Protein AF-A0A1X7TEC6-F1 (afdb_monomer_lite)

Secondary structure (DSSP, 8-state):
-EEE--TT--BSEEEEEEEE--EE----B-SS-TTS--BSEEEEEETTTTEEEEEEEE-S-TT--STTS-TTSTT------TTTTT-EEEE-S-SSPPPTT-B-TTS-BTSS----GGGGGGG--TTTT-EEEE-TT--B-PPEEEEEE-SS-TTTEE--EEEEEEEE-

Radius of gyration: 15.33 Å; chains: 1; bounding box: 39×27×44 Å

Foldseek 3Di:
DDWAALVPQWFQKKKKFWKWWKAAFFQWAADDDPPALRAQFKFKWWAVVTAGQAEEHAARALADQEQRGYCQFANHPHDHDPSHPVRYAYAYLHHDGGDLGDISPVRIGLQLDDRDHRRVRRSPDPPTSMGMDGNDPDGDRIIMDMDRGGPDDSSHIHIGIPDMDMDGD

Organism: Amphimedon queenslandica (NCBI:txid400682)

Structure (mmCIF, N/CA/C/O backbone):
data_AF-A0A1X7TEC6-F1
#
_entry.id   AF-A0A1X7TEC6-F1
#
loop_
_atom_site.group_PDB
_atom_site.id
_atom_site.type_symbol
_atom_site.label_atom_id
_atom_site.label_alt_id
_atom_site.label_comp_id
_atom_site.label_asym_id
_atom_site.label_entity_id
_atom_site.label_seq_id
_atom_site.pdbx_PDB_ins_code
_atom_site.Cartn_x
_atom_site.Cartn_y
_atom_site.Cartn_z
_atom_site.occupancy
_atom_site.B_iso_or_equiv
_atom_site.auth_seq_id
_atom_site.auth_comp_id
_atom_site.auth_asym_id
_atom_site.auth_atom_id
_atom_site.pdbx_PDB_model_num
ATOM 1 N N . SER A 1 1 ? -14.063 -3.367 -4.398 1.00 81.25 1 SER A N 1
ATOM 2 C CA . SER A 1 1 ? -13.492 -3.190 -3.053 1.00 81.25 1 SER A CA 1
ATOM 3 C C . SER A 1 1 ? -13.968 -4.321 -2.166 1.00 81.25 1 SER A C 1
ATOM 5 O O . SER A 1 1 ? -14.997 -4.909 -2.479 1.00 81.25 1 SER A O 1
ATOM 7 N N . ASN A 1 2 ? -13.235 -4.629 -1.099 1.00 90.81 2 ASN A N 1
ATOM 8 C CA . ASN A 1 2 ? -13.649 -5.584 -0.074 1.00 90.81 2 ASN A CA 1
ATOM 9 C C . ASN A 1 2 ? -13.867 -4.837 1.239 1.00 90.81 2 ASN A C 1
ATOM 11 O O . ASN A 1 2 ? -13.016 -4.048 1.640 1.00 90.81 2 ASN A O 1
ATOM 15 N N . VAL A 1 3 ? -15.001 -5.087 1.892 1.00 95.31 3 VAL A N 1
ATOM 16 C CA . VAL A 1 3 ? -15.374 -4.462 3.165 1.00 95.31 3 VAL A CA 1
ATOM 17 C C . VAL A 1 3 ? -15.406 -5.523 4.260 1.00 95.31 3 VAL A C 1
ATOM 19 O O . VAL A 1 3 ? -16.063 -6.552 4.116 1.00 95.31 3 VAL A O 1
ATOM 22 N N . PHE A 1 4 ? -14.736 -5.239 5.370 1.00 94.50 4 PHE A N 1
ATOM 23 C CA . PHE A 1 4 ? -14.636 -6.081 6.552 1.00 94.50 4 PHE A CA 1
ATOM 24 C C . PHE A 1 4 ? -15.422 -5.426 7.685 1.00 94.50 4 PHE A C 1
ATOM 26 O O . PHE A 1 4 ? -15.017 -4.404 8.244 1.00 94.50 4 PHE A O 1
ATOM 33 N N . GLN A 1 5 ? -16.586 -5.995 7.989 1.00 93.38 5 GLN A N 1
ATOM 34 C CA . GLN A 1 5 ? -17.419 -5.526 9.090 1.00 93.38 5 GLN A CA 1
ATOM 35 C C . GLN A 1 5 ? -16.782 -5.911 10.424 1.00 93.38 5 GLN A C 1
ATOM 37 O O . GLN A 1 5 ? -16.336 -7.040 10.611 1.00 93.38 5 GLN A O 1
ATOM 42 N N . THR A 1 6 ? -16.794 -4.979 11.369 1.00 88.06 6 THR A N 1
ATOM 43 C CA . THR A 1 6 ? -16.335 -5.203 12.748 1.00 88.06 6 THR A CA 1
ATOM 44 C C . THR A 1 6 ? -17.338 -5.993 13.584 1.00 88.06 6 THR A C 1
ATOM 46 O O . THR A 1 6 ? -16.991 -6.512 14.640 1.00 88.06 6 THR A O 1
ATOM 49 N N . ASN A 1 7 ? -18.597 -6.070 13.134 1.00 87.94 7 ASN A N 1
ATOM 50 C CA . ASN A 1 7 ? -19.703 -6.730 13.831 1.00 87.94 7 ASN A CA 1
ATOM 51 C C . ASN A 1 7 ? -19.852 -6.279 15.297 1.00 87.94 7 ASN A C 1
ATOM 53 O O . ASN A 1 7 ? -20.135 -7.083 16.182 1.00 87.94 7 ASN A O 1
ATOM 57 N N . GLY A 1 8 ? -19.652 -4.981 15.549 1.00 83.56 8 GLY A N 1
ATOM 58 C CA . GLY A 1 8 ? -19.782 -4.381 16.879 1.00 83.56 8 GLY A CA 1
ATOM 59 C C . GLY A 1 8 ? -18.542 -4.513 17.766 1.00 83.56 8 GLY A C 1
ATOM 60 O O . GLY A 1 8 ? -18.550 -3.993 18.879 1.00 83.56 8 GLY A O 1
ATOM 61 N N . ILE A 1 9 ? -17.471 -5.153 17.287 1.00 88.88 9 ILE A N 1
ATOM 62 C CA . ILE A 1 9 ? -16.174 -5.151 17.967 1.00 88.88 9 ILE A CA 1
ATOM 63 C C . ILE A 1 9 ? -15.529 -3.785 17.746 1.00 88.88 9 ILE A C 1
ATOM 65 O O . ILE A 1 9 ? -15.261 -3.383 16.615 1.00 88.88 9 ILE A O 1
ATOM 69 N N . SER A 1 10 ? -15.293 -3.057 18.831 1.00 94.88 10 SER A N 1
ATOM 70 C CA . SER A 1 10 ? -14.532 -1.818 18.759 1.00 94.88 10 SER A CA 1
ATOM 71 C C . SER A 1 10 ? -13.037 -2.091 18.693 1.00 94.88 10 SER A C 1
ATOM 73 O O . SER A 1 10 ? -12.567 -3.017 19.348 1.00 94.88 10 SER A O 1
ATOM 75 N N . TYR A 1 11 ? -12.302 -1.229 18.006 1.00 95.56 11 TYR A N 1
ATOM 76 C CA . TYR A 1 11 ? -10.846 -1.224 17.999 1.00 95.56 11 TYR A CA 1
ATOM 77 C C . TYR A 1 11 ? -10.299 0.187 18.204 1.00 95.56 11 TYR A C 1
ATOM 79 O O . TYR A 1 11 ? -10.973 1.187 17.935 1.00 95.56 11 TYR A O 1
ATOM 87 N N . SER A 1 12 ? -9.055 0.258 18.654 1.00 96.81 12 SER A N 1
ATOM 88 C CA . SER A 1 12 ? -8.258 1.477 18.698 1.00 96.81 12 SER A CA 1
ATOM 89 C C . SER A 1 12 ? -6.953 1.354 17.918 1.00 96.81 12 SER A C 1
ATOM 91 O O . SER A 1 12 ? -6.342 2.373 17.607 1.00 96.81 12 SER A O 1
ATOM 93 N N . GLN A 1 13 ? -6.551 0.139 17.538 1.00 96.75 13 GLN A N 1
ATOM 94 C CA . GLN A 1 13 ? -5.351 -0.098 16.739 1.00 96.75 13 GLN A CA 1
ATOM 95 C C . GLN A 1 13 ? -5.673 -0.959 15.514 1.00 96.75 13 GLN A C 1
ATOM 97 O O . GLN A 1 13 ? -6.506 -1.863 15.581 1.00 96.75 13 GLN A O 1
ATOM 102 N N . ILE A 1 14 ? -5.000 -0.684 14.395 1.00 96.38 14 ILE A N 1
ATOM 103 C CA . ILE A 1 14 ? -5.037 -1.510 13.181 1.00 96.38 14 ILE A CA 1
ATOM 104 C C . ILE A 1 14 ? -3.602 -1.761 12.730 1.00 96.38 14 ILE A C 1
ATOM 106 O O . ILE A 1 14 ? -2.803 -0.830 12.657 1.00 96.38 14 ILE A O 1
ATOM 110 N N . CYS A 1 15 ? -3.277 -2.999 12.383 1.00 97.38 15 CYS A N 1
ATOM 111 C CA . CYS A 1 15 ? -2.024 -3.325 11.718 1.00 97.38 15 CYS A CA 1
ATOM 112 C C . CYS A 1 15 ? -2.221 -4.402 10.666 1.00 97.38 15 CYS A C 1
ATOM 114 O O . CYS A 1 15 ? -3.269 -5.048 10.600 1.00 97.38 15 CYS A O 1
ATOM 116 N N . GLY A 1 16 ? -1.210 -4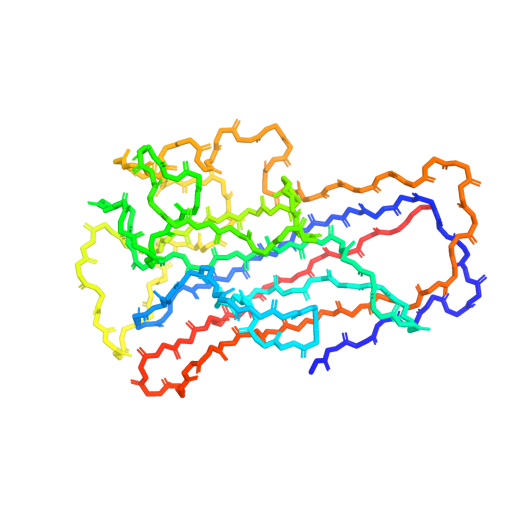.608 9.841 1.00 97.12 16 GLY A N 1
ATOM 117 C CA . GLY A 1 16 ? -1.298 -5.608 8.797 1.00 97.12 16 GLY A CA 1
ATOM 118 C C . GLY A 1 16 ? -0.203 -5.467 7.770 1.00 97.12 16 GLY A C 1
ATOM 119 O O . GLY A 1 16 ? 0.686 -4.634 7.916 1.00 97.12 16 GLY A O 1
ATOM 120 N N . LYS A 1 17 ? -0.295 -6.264 6.715 1.00 97.06 17 LYS A N 1
ATOM 121 C CA . LYS A 1 17 ? 0.580 -6.158 5.550 1.00 97.06 17 LYS A CA 1
ATOM 122 C C . LYS A 1 17 ? -0.158 -6.550 4.281 1.00 97.06 17 LYS A C 1
ATOM 124 O O . LYS A 1 17 ? -1.154 -7.271 4.329 1.00 97.06 17 LYS A O 1
ATOM 129 N N . VAL A 1 18 ? 0.354 -6.095 3.149 1.00 98.12 18 VAL A N 1
ATOM 130 C CA . VAL A 1 18 ? -0.110 -6.468 1.813 1.00 98.12 18 VAL A CA 1
ATOM 131 C C . VAL A 1 18 ? 1.117 -6.862 1.008 1.00 98.12 18 VAL A C 1
ATOM 133 O O . VAL A 1 18 ? 2.130 -6.186 1.102 1.00 98.12 18 VAL A O 1
ATOM 136 N N . VAL A 1 19 ? 1.020 -7.938 0.228 1.00 97.94 19 VAL A N 1
ATOM 137 C CA . VAL A 1 19 ? 2.029 -8.281 -0.783 1.00 97.94 19 VAL A CA 1
ATOM 138 C C . VAL A 1 19 ? 1.332 -8.369 -2.128 1.00 97.94 19 VAL A C 1
ATOM 140 O O . VAL A 1 19 ? 0.262 -8.980 -2.258 1.00 97.94 19 VAL A O 1
ATOM 143 N N . GLY A 1 20 ? 1.934 -7.743 -3.128 1.00 97.88 20 GLY A N 1
ATOM 144 C CA . GLY A 1 20 ? 1.433 -7.737 -4.492 1.00 97.88 20 GLY A CA 1
ATOM 145 C C . GLY A 1 20 ? 2.561 -7.799 -5.504 1.00 97.88 20 GLY A C 1
ATOM 146 O O . GLY A 1 20 ? 3.703 -8.094 -5.173 1.00 97.88 20 GLY A O 1
ATOM 147 N N . TYR A 1 21 ? 2.226 -7.523 -6.755 1.00 98.25 21 TYR A N 1
ATOM 148 C CA . TYR A 1 21 ? 3.186 -7.463 -7.846 1.00 98.25 21 TYR A CA 1
ATOM 149 C C . TYR A 1 21 ? 2.890 -6.263 -8.727 1.00 98.25 21 TYR A C 1
ATOM 151 O O . TYR A 1 21 ? 1.732 -5.889 -8.906 1.00 98.25 21 TYR A O 1
ATOM 159 N N . GLN A 1 22 ? 3.931 -5.703 -9.332 1.00 98.00 22 GLN A N 1
ATOM 160 C CA . GLN A 1 22 ? 3.767 -4.750 -10.418 1.00 98.00 22 GLN A CA 1
ATOM 161 C C . GLN A 1 22 ? 3.442 -5.515 -11.701 1.00 98.00 22 GLN A C 1
ATOM 163 O O . GLN A 1 22 ? 4.123 -6.485 -12.057 1.00 98.00 22 GLN A O 1
ATOM 168 N N . LYS A 1 23 ? 2.435 -5.055 -12.441 1.00 97.31 23 LYS A N 1
ATOM 169 C CA . LYS A 1 23 ? 2.230 -5.440 -13.834 1.00 97.31 23 LYS A CA 1
ATOM 170 C C . LYS A 1 23 ? 2.190 -4.192 -14.695 1.00 97.31 23 LYS A C 1
ATOM 172 O O . LYS A 1 23 ? 1.414 -3.283 -14.436 1.00 97.31 23 LYS A O 1
ATOM 177 N N . GLY A 1 24 ? 2.980 -4.165 -15.761 1.00 96.44 24 GLY A N 1
ATOM 178 C CA . GLY A 1 24 ? 2.993 -3.017 -16.657 1.00 96.44 24 GLY A CA 1
ATOM 179 C C . GLY A 1 24 ? 3.537 -1.740 -16.017 1.00 96.44 24 GLY A C 1
ATOM 180 O O . GLY A 1 24 ? 4.454 -1.786 -15.196 1.00 96.44 24 GLY A O 1
ATOM 181 N N . ARG A 1 25 ? 3.012 -0.600 -16.470 1.00 96.25 25 ARG A N 1
ATOM 182 C CA . ARG A 1 25 ? 3.570 0.735 -16.219 1.00 96.25 25 ARG A CA 1
ATOM 183 C C . ARG A 1 25 ? 2.771 1.498 -15.171 1.00 96.25 25 ARG A C 1
ATOM 185 O O . ARG A 1 25 ? 2.086 2.443 -15.527 1.00 96.25 25 ARG A O 1
ATOM 192 N N . THR A 1 26 ? 2.852 1.061 -13.922 1.00 97.06 26 THR A N 1
ATOM 193 C CA . THR A 1 26 ? 2.175 1.722 -12.805 1.00 97.06 26 THR A CA 1
ATOM 194 C C . THR A 1 26 ? 2.640 3.171 -12.644 1.00 97.06 26 THR A C 1
ATOM 196 O O . THR A 1 26 ? 3.820 3.487 -12.807 1.00 97.06 26 THR A O 1
ATOM 199 N N . ASP A 1 27 ? 1.701 4.049 -12.315 1.00 95.44 27 ASP A N 1
ATOM 200 C CA . ASP A 1 27 ? 1.869 5.496 -12.219 1.00 95.44 27 ASP A CA 1
ATOM 201 C C . ASP A 1 27 ? 2.113 5.981 -10.774 1.00 95.44 27 ASP A C 1
ATOM 203 O O . ASP A 1 27 ? 2.177 7.183 -10.517 1.00 95.44 27 ASP A O 1
ATOM 207 N N . GLY A 1 28 ? 2.275 5.072 -9.807 1.00 96.12 28 GLY A N 1
ATOM 208 C CA . GLY A 1 28 ? 2.558 5.435 -8.422 1.00 96.12 28 GLY A CA 1
ATOM 209 C C . GLY A 1 28 ? 1.403 6.185 -7.754 1.00 96.12 28 GLY A C 1
ATOM 210 O O . GLY A 1 28 ? 0.266 5.704 -7.696 1.00 96.12 28 GLY A O 1
ATOM 211 N N . ALA A 1 29 ? 1.707 7.346 -7.170 1.00 96.31 29 ALA A N 1
ATOM 212 C CA . ALA A 1 29 ? 0.719 8.202 -6.522 1.00 96.31 29 ALA A CA 1
ATOM 213 C C . ALA A 1 29 ? 0.064 9.160 -7.526 1.00 96.31 29 ALA A C 1
ATOM 215 O O . ALA A 1 29 ? 0.733 9.823 -8.310 1.00 96.31 29 ALA A O 1
ATOM 216 N N . ASN A 1 30 ? -1.258 9.285 -7.443 1.00 93.19 30 ASN A N 1
ATOM 217 C CA . ASN A 1 30 ? -2.074 10.087 -8.343 1.00 93.19 30 ASN A CA 1
ATOM 218 C C . ASN A 1 30 ? -2.781 11.234 -7.609 1.00 93.19 30 ASN A C 1
ATOM 220 O O . ASN A 1 30 ? -3.025 11.205 -6.399 1.00 93.19 30 ASN A O 1
ATOM 224 N N . THR A 1 31 ? -3.173 12.260 -8.366 1.00 90.06 31 THR A N 1
ATOM 225 C CA . THR A 1 31 ? -4.020 13.333 -7.827 1.00 90.06 31 THR A CA 1
ATOM 226 C C . THR A 1 31 ? -5.447 12.836 -7.602 1.00 90.06 31 THR A C 1
ATOM 228 O O . THR A 1 31 ? -5.959 11.990 -8.335 1.00 90.06 31 THR A O 1
ATOM 231 N N . GLY A 1 32 ? -6.119 13.366 -6.583 1.00 92.19 32 GLY A N 1
ATOM 232 C CA . GLY A 1 32 ? -7.506 13.015 -6.314 1.00 92.19 32 GLY A CA 1
ATOM 233 C C . GLY A 1 32 ? -7.886 13.169 -4.853 1.00 92.19 32 GLY A C 1
ATOM 234 O O . GLY A 1 32 ? -7.226 13.857 -4.076 1.00 92.19 32 GLY A O 1
ATOM 235 N N . ASN A 1 33 ? -8.986 12.523 -4.486 1.00 95.88 33 ASN A N 1
ATOM 236 C CA . ASN A 1 33 ? -9.485 12.492 -3.119 1.00 95.88 33 ASN A CA 1
ATOM 237 C C . ASN A 1 33 ? -9.615 11.046 -2.636 1.00 95.88 33 ASN A C 1
ATOM 239 O O . ASN A 1 33 ? -9.473 10.099 -3.405 1.00 95.88 33 ASN A O 1
ATOM 243 N N . ILE A 1 34 ? -9.941 10.867 -1.359 1.00 97.44 34 ILE A N 1
ATOM 244 C CA . ILE A 1 34 ? -10.033 9.540 -0.747 1.00 97.44 34 ILE A CA 1
ATOM 245 C C . ILE A 1 34 ? -11.033 8.599 -1.442 1.00 97.44 34 ILE A C 1
ATOM 247 O O . ILE A 1 34 ? -10.939 7.388 -1.288 1.00 97.44 34 ILE A O 1
ATOM 251 N N . ASN A 1 35 ? -11.983 9.106 -2.229 1.00 96.69 35 ASN A N 1
ATOM 252 C CA . ASN A 1 35 ? -12.947 8.280 -2.952 1.00 96.69 35 ASN A CA 1
ATOM 253 C C . ASN A 1 35 ? -12.511 7.915 -4.383 1.00 96.69 35 ASN A C 1
ATOM 255 O O . ASN A 1 35 ? -13.132 7.028 -4.963 1.00 96.69 35 ASN A O 1
ATOM 259 N N . SER A 1 36 ? -11.462 8.529 -4.942 1.00 95.75 36 SER A N 1
ATOM 260 C CA . SER A 1 36 ? -10.941 8.211 -6.283 1.00 95.75 36 SER A CA 1
ATOM 261 C C . SER A 1 36 ? -9.840 7.140 -6.255 1.00 95.75 36 SER A C 1
ATOM 263 O O . SER A 1 36 ? -9.366 6.754 -5.187 1.00 95.75 36 SER A O 1
ATOM 265 N N . ALA A 1 37 ? -9.409 6.672 -7.431 1.00 95.19 37 ALA A N 1
ATOM 266 C CA . ALA A 1 37 ? -8.187 5.881 -7.593 1.00 95.19 37 ALA A CA 1
ATOM 267 C C . ALA A 1 37 ? -6.961 6.807 -7.507 1.00 95.19 37 ALA A C 1
ATOM 269 O O . ALA A 1 37 ? -6.405 7.235 -8.510 1.00 95.19 37 ALA A O 1
ATOM 270 N N . TYR A 1 38 ? -6.611 7.208 -6.285 1.00 96.75 38 TYR A N 1
ATOM 271 C CA . TYR A 1 38 ? -5.544 8.178 -6.019 1.00 96.75 38 TYR A CA 1
ATOM 272 C C . TYR A 1 38 ? -4.137 7.545 -5.957 1.00 96.75 38 TYR A C 1
ATOM 274 O O . TYR A 1 38 ? -3.168 8.240 -5.676 1.00 96.75 38 TYR A O 1
ATOM 282 N N . ILE A 1 39 ? -4.024 6.238 -6.197 1.00 97.69 39 ILE A N 1
ATOM 283 C CA . ILE A 1 39 ? -2.782 5.456 -6.278 1.00 97.69 39 ILE A CA 1
ATOM 284 C C . ILE A 1 39 ? -3.010 4.285 -7.232 1.00 97.69 39 ILE A C 1
ATOM 286 O O . ILE A 1 39 ? -4.146 3.809 -7.340 1.00 97.69 39 ILE A O 1
ATOM 290 N N . ASP A 1 40 ? -1.929 3.776 -7.805 1.00 97.56 40 ASP A N 1
ATOM 291 C CA . ASP A 1 40 ? -1.872 2.411 -8.316 1.00 97.56 40 ASP A CA 1
ATOM 292 C C . ASP A 1 40 ? -1.404 1.493 -7.190 1.00 97.56 40 ASP A C 1
ATOM 294 O O . ASP A 1 40 ? -0.324 1.681 -6.633 1.00 97.56 40 ASP A O 1
ATOM 298 N N . GLY A 1 41 ? -2.228 0.522 -6.799 1.00 97.69 41 GLY A N 1
ATOM 299 C CA . GLY A 1 41 ? -1.942 -0.354 -5.663 1.00 97.69 41 GLY A CA 1
ATOM 300 C C . GLY A 1 41 ? -3.127 -0.531 -4.728 1.00 97.69 41 GLY A C 1
ATOM 301 O O . GLY A 1 41 ? -4.251 -0.728 -5.184 1.00 97.69 41 GLY A O 1
ATOM 302 N N . VAL A 1 42 ? -2.892 -0.522 -3.415 1.00 98.44 42 VAL A N 1
ATOM 303 C CA . VAL A 1 42 ? -3.911 -0.860 -2.413 1.00 98.44 42 VAL A CA 1
ATOM 304 C C . VAL A 1 42 ? -4.181 0.292 -1.448 1.00 98.44 42 VAL A C 1
ATOM 306 O O . VAL A 1 42 ? -3.301 0.766 -0.740 1.00 98.44 42 VAL A O 1
ATOM 309 N N . SER A 1 43 ? -5.440 0.721 -1.380 1.00 98.31 43 SER A N 1
ATOM 310 C CA . SER A 1 43 ? -5.951 1.708 -0.426 1.00 98.31 43 SER A CA 1
ATOM 311 C C . SER A 1 43 ? -6.689 0.994 0.704 1.00 98.31 43 SER A C 1
ATOM 313 O O . SER A 1 43 ? -7.673 0.292 0.450 1.00 98.31 43 SER A O 1
ATOM 315 N N . ILE A 1 44 ? -6.240 1.197 1.944 1.00 98.50 44 ILE A N 1
ATOM 316 C CA . ILE A 1 44 ? -6.939 0.758 3.153 1.00 98.50 44 ILE A CA 1
ATOM 317 C C . ILE A 1 44 ? -7.604 1.982 3.785 1.00 98.50 44 ILE A C 1
ATOM 319 O O . ILE A 1 44 ? -6.960 2.996 4.069 1.00 98.50 44 ILE A O 1
ATOM 323 N N . THR A 1 45 ? -8.913 1.897 3.996 1.00 98.44 45 THR A N 1
ATOM 324 C CA . THR A 1 45 ? -9.718 2.963 4.607 1.00 98.44 45 THR A CA 1
ATOM 325 C C . THR A 1 45 ? -10.658 2.393 5.660 1.00 98.44 45 THR A C 1
ATOM 327 O O . THR A 1 45 ? -10.823 1.178 5.753 1.00 98.44 45 THR A O 1
ATOM 330 N N . ARG A 1 46 ? -11.282 3.259 6.460 1.00 97.19 46 ARG A N 1
ATOM 331 C CA . ARG A 1 46 ? -12.346 2.868 7.387 1.00 97.19 46 ARG A CA 1
ATOM 332 C C . ARG A 1 46 ? -13.542 3.808 7.340 1.00 97.19 46 ARG A C 1
ATOM 334 O O . ARG A 1 46 ? -13.385 4.998 7.070 1.00 97.19 46 ARG A O 1
ATOM 341 N N . GLY A 1 47 ? -14.710 3.265 7.659 1.00 95.56 47 GLY A N 1
ATOM 342 C CA . GLY A 1 47 ? -15.913 4.034 7.965 1.00 95.56 47 GLY A CA 1
ATOM 343 C C . GLY A 1 47 ? -16.548 4.742 6.770 1.00 95.56 47 GLY A C 1
ATOM 344 O O . GLY A 1 47 ? -16.105 4.648 5.626 1.00 95.56 47 GLY A O 1
ATOM 345 N N . SER A 1 48 ? -17.639 5.455 7.048 1.00 94.56 48 SER A N 1
ATOM 346 C CA . SER A 1 48 ? -18.369 6.263 6.070 1.00 94.56 48 SER A CA 1
ATOM 347 C C . SER A 1 48 ? -18.819 7.572 6.733 1.00 94.56 48 SER A C 1
ATOM 349 O O . SER A 1 48 ? -19.707 7.521 7.584 1.00 94.56 48 SER A O 1
ATOM 351 N N . PRO A 1 49 ? -18.252 8.739 6.367 1.00 96.06 49 PRO A N 1
ATOM 352 C CA . PRO A 1 49 ? -17.326 8.962 5.252 1.00 96.06 49 PRO A CA 1
ATOM 353 C C . PRO A 1 49 ? -15.960 8.295 5.459 1.00 96.06 49 PRO A C 1
ATOM 355 O O . PRO A 1 49 ? -15.493 8.183 6.592 1.00 96.06 49 PRO A O 1
ATOM 358 N N . ARG A 1 50 ? -15.322 7.880 4.352 1.00 97.38 50 ARG A N 1
ATOM 359 C CA . ARG A 1 50 ? -14.013 7.211 4.382 1.00 97.38 50 ARG A CA 1
ATOM 360 C C . ARG A 1 50 ? -12.993 8.033 5.160 1.00 97.38 50 ARG A C 1
ATOM 362 O O . ARG A 1 50 ? -12.844 9.230 4.921 1.00 97.38 50 ARG A O 1
ATOM 369 N N . GLN A 1 51 ? -12.260 7.347 6.022 1.00 97.50 51 GLN A N 1
ATOM 370 C CA . GLN A 1 51 ? -11.061 7.818 6.700 1.00 97.50 51 GLN A CA 1
ATOM 371 C C . GLN A 1 51 ? -9.872 6.991 6.219 1.00 97.50 51 GLN A C 1
ATOM 373 O O . GLN A 1 51 ? -9.991 5.779 6.027 1.00 97.50 51 GLN A O 1
ATOM 378 N N . HIS A 1 52 ?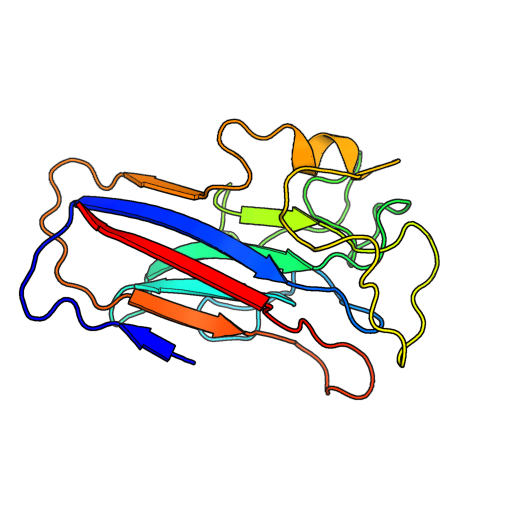 -8.731 7.636 6.003 1.00 98.19 52 HIS A N 1
ATOM 379 C CA . HIS A 1 52 ? -7.532 6.958 5.520 1.00 98.19 52 HIS A CA 1
ATOM 380 C C . HIS A 1 52 ? -6.873 6.137 6.640 1.00 98.19 52 HIS A C 1
ATOM 382 O O . HIS A 1 52 ? -6.813 6.570 7.796 1.00 98.19 52 HIS A O 1
ATOM 388 N N . VAL A 1 53 ? -6.437 4.920 6.301 1.00 98.12 53 VAL A N 1
ATOM 389 C CA . VAL A 1 53 ? -5.696 4.028 7.205 1.00 98.12 53 VAL A CA 1
ATOM 390 C C . VAL A 1 53 ? -4.272 3.858 6.694 1.00 98.12 53 VAL A C 1
ATOM 392 O O . VAL A 1 53 ? -3.343 4.160 7.434 1.00 98.12 53 VAL A O 1
ATOM 395 N N . TRP A 1 54 ? -4.110 3.375 5.459 1.00 98.25 54 TRP A N 1
ATOM 396 C CA . TRP A 1 54 ? -2.803 3.152 4.841 1.00 98.25 54 TRP A CA 1
ATOM 397 C C . TRP A 1 54 ? -2.904 3.101 3.313 1.00 98.25 54 TRP A C 1
ATOM 399 O O . TRP A 1 54 ? -3.951 2.738 2.765 1.00 98.25 54 TRP A O 1
ATOM 409 N N . SER A 1 55 ? -1.817 3.434 2.620 1.00 98.06 55 SER A N 1
ATOM 410 C CA . SER A 1 55 ? -1.691 3.302 1.164 1.00 98.06 55 SER A CA 1
ATOM 411 C C . SER A 1 55 ? -0.473 2.462 0.782 1.00 98.06 55 SER A C 1
ATOM 413 O O . SER A 1 55 ? 0.647 2.785 1.149 1.00 98.06 55 SER A O 1
ATOM 415 N N . TYR A 1 56 ? -0.682 1.422 -0.011 1.00 98.12 56 TYR A N 1
ATOM 416 C CA . TYR A 1 56 ? 0.368 0.638 -0.655 1.00 98.12 56 TYR A CA 1
ATOM 417 C C . TYR A 1 56 ? 0.456 1.050 -2.122 1.00 98.12 56 TYR A C 1
ATOM 419 O O . TYR A 1 56 ? -0.522 0.907 -2.854 1.00 98.12 56 TYR A O 1
ATOM 427 N N . ILE A 1 57 ? 1.586 1.613 -2.535 1.00 98.12 57 ILE A N 1
ATOM 428 C CA . ILE A 1 57 ? 1.749 2.314 -3.813 1.00 98.12 57 ILE A CA 1
ATOM 429 C C . ILE A 1 57 ? 2.730 1.540 -4.697 1.00 98.12 57 ILE A C 1
ATOM 431 O O . ILE A 1 57 ? 3.833 1.229 -4.260 1.00 98.12 57 ILE A O 1
ATOM 435 N N . ALA A 1 58 ? 2.335 1.220 -5.924 1.00 98.00 58 ALA A N 1
ATOM 436 C CA . ALA A 1 58 ? 3.195 0.595 -6.921 1.00 98.00 58 ALA A CA 1
ATOM 437 C C . ALA A 1 58 ? 3.862 1.685 -7.771 1.00 98.00 58 ALA A C 1
ATOM 439 O O . ALA A 1 58 ? 3.207 2.312 -8.603 1.00 98.00 58 ALA A O 1
ATOM 440 N N . GLY A 1 59 ? 5.149 1.944 -7.545 1.00 97.19 59 GLY A N 1
ATOM 441 C CA . GLY A 1 59 ? 5.928 2.891 -8.340 1.00 97.19 59 GLY A CA 1
ATOM 442 C C . GLY A 1 59 ? 6.212 2.371 -9.750 1.00 97.19 59 GLY A C 1
ATOM 443 O O . GLY A 1 59 ? 6.087 1.181 -10.031 1.00 97.19 59 GLY A O 1
ATOM 444 N N . HIS A 1 60 ? 6.577 3.272 -10.661 1.00 96.94 60 HIS A N 1
ATOM 445 C CA . HIS A 1 60 ? 6.887 2.913 -12.047 1.00 96.94 60 HIS A CA 1
ATOM 446 C C . HIS A 1 60 ? 8.148 2.042 -12.170 1.00 96.94 60 HIS A C 1
ATOM 448 O O . HIS A 1 60 ? 8.134 1.004 -12.830 1.00 96.94 60 HIS A O 1
ATOM 454 N N . GLN A 1 61 ? 9.253 2.483 -11.566 1.00 96.25 61 GLN A N 1
ATOM 455 C CA . GLN A 1 61 ? 10.530 1.768 -11.513 1.00 96.25 61 GLN A CA 1
ATOM 456 C C . GLN A 1 61 ? 11.422 2.371 -10.416 1.00 96.25 61 GLN A C 1
ATOM 458 O O . GLN A 1 61 ? 11.388 3.576 -10.164 1.00 96.25 61 GLN A O 1
ATOM 463 N N . SER A 1 62 ? 12.292 1.561 -9.823 1.00 96.56 62 SER A N 1
ATOM 464 C CA . SER A 1 62 ? 13.118 1.934 -8.665 1.00 96.56 62 SER A CA 1
ATOM 465 C C . SER A 1 62 ? 14.327 2.821 -8.998 1.00 96.56 62 SER A C 1
ATOM 467 O O . SER A 1 62 ? 14.918 3.468 -8.128 1.00 96.56 62 SER A O 1
ATOM 469 N N . ASN A 1 63 ? 14.707 2.908 -10.277 1.00 95.19 63 ASN A N 1
ATOM 470 C CA . ASN A 1 63 ? 15.836 3.714 -10.749 1.00 95.19 63 ASN A CA 1
ATOM 471 C C . ASN A 1 63 ? 15.430 5.065 -11.379 1.00 95.19 63 ASN A C 1
ATOM 473 O O . ASN A 1 63 ? 16.184 5.606 -12.189 1.00 95.19 63 ASN A O 1
ATOM 477 N N . ASN A 1 64 ? 14.277 5.631 -11.006 1.00 93.44 64 ASN A N 1
ATOM 478 C CA . ASN A 1 64 ? 13.900 7.002 -11.362 1.00 93.44 64 ASN A CA 1
ATOM 479 C C . ASN A 1 64 ? 13.303 7.777 -10.164 1.00 93.44 64 ASN A C 1
ATOM 481 O O . ASN A 1 64 ? 13.048 7.218 -9.101 1.00 93.44 64 ASN A O 1
ATOM 485 N N . ASN A 1 65 ? 13.094 9.083 -10.334 1.00 95.19 65 ASN A N 1
ATOM 486 C CA . ASN A 1 65 ? 12.511 9.991 -9.330 1.00 95.19 65 ASN A CA 1
ATOM 487 C C . ASN A 1 65 ? 11.419 10.913 -9.926 1.00 95.19 65 ASN A C 1
ATOM 489 O O . ASN A 1 65 ? 11.091 11.976 -9.390 1.00 95.19 65 ASN A O 1
ATOM 493 N N . SER A 1 66 ? 10.874 10.504 -11.077 1.00 94.31 66 SER A N 1
ATOM 494 C CA . SER A 1 66 ? 9.832 11.223 -11.822 1.00 94.31 66 SER A CA 1
ATOM 495 C C . SER A 1 66 ? 8.472 11.214 -11.107 1.00 94.31 66 SER A C 1
ATOM 497 O O . SER A 1 66 ? 8.316 10.584 -10.064 1.00 94.31 66 SER A O 1
ATOM 499 N N . SER A 1 67 ? 7.462 11.870 -11.684 1.00 94.25 67 SER A N 1
ATOM 500 C CA . SER A 1 67 ? 6.110 11.962 -11.108 1.00 94.25 67 SER A CA 1
ATOM 501 C C . SER A 1 67 ? 5.434 10.614 -10.845 1.00 94.25 67 SER A C 1
ATOM 503 O O . SER A 1 67 ? 4.553 10.552 -9.996 1.00 94.25 67 SER A O 1
ATOM 505 N N . ASN A 1 68 ? 5.856 9.558 -11.545 1.00 95.50 68 ASN A N 1
ATOM 506 C CA . ASN A 1 68 ? 5.273 8.216 -11.451 1.00 95.50 68 ASN A CA 1
ATOM 507 C C . ASN A 1 68 ? 6.123 7.285 -10.561 1.00 95.50 68 ASN A C 1
ATOM 509 O O . ASN A 1 68 ? 5.806 6.114 -10.360 1.00 95.50 68 ASN A O 1
ATOM 513 N N . ALA A 1 69 ? 7.250 7.797 -10.058 1.00 96.00 69 ALA A N 1
ATOM 514 C CA . ALA A 1 69 ? 8.122 7.098 -9.131 1.00 96.00 69 ALA A CA 1
ATOM 515 C C . ALA A 1 69 ? 7.515 7.066 -7.728 1.00 96.00 69 ALA A C 1
ATOM 517 O O . ALA A 1 69 ? 6.613 7.844 -7.393 1.00 96.00 69 ALA A O 1
ATOM 518 N N . CYS A 1 70 ? 8.085 6.230 -6.868 1.00 97.25 70 CYS A N 1
ATOM 519 C CA . CYS A 1 70 ? 7.703 6.223 -5.471 1.00 97.25 70 CYS A CA 1
ATOM 520 C C . CYS A 1 70 ? 7.974 7.575 -4.782 1.00 97.25 70 CYS A C 1
ATOM 522 O O . CYS A 1 70 ? 9.072 8.114 -4.925 1.00 97.25 70 CYS A O 1
ATOM 524 N N . PRO A 1 71 ? 7.017 8.127 -4.004 1.00 96.50 71 PRO A N 1
ATOM 525 C CA . PRO A 1 71 ? 7.186 9.420 -3.320 1.00 96.50 71 PRO A CA 1
ATOM 526 C C . PRO A 1 71 ? 8.321 9.458 -2.289 1.00 96.50 71 PRO A C 1
ATOM 528 O O . PRO A 1 71 ? 8.803 10.527 -1.932 1.00 96.50 71 PRO A O 1
ATOM 531 N N . CYS A 1 72 ? 8.754 8.291 -1.813 1.00 96.00 72 CYS A N 1
ATOM 532 C CA . CYS A 1 72 ? 9.892 8.124 -0.913 1.00 96.00 72 CYS A CA 1
ATOM 533 C C . CYS A 1 72 ? 11.232 7.971 -1.650 1.00 96.00 72 CYS A C 1
ATOM 535 O O . CYS A 1 72 ? 12.267 7.862 -0.991 1.00 96.00 72 CYS A O 1
ATOM 537 N N . ASN A 1 73 ? 11.247 7.969 -2.989 1.00 96.88 73 ASN A N 1
ATOM 538 C CA . ASN A 1 73 ? 12.495 7.894 -3.737 1.00 96.88 73 ASN A CA 1
ATOM 539 C C . ASN A 1 73 ? 13.394 9.094 -3.416 1.00 96.88 73 ASN A C 1
ATOM 541 O O . ASN A 1 73 ? 12.939 10.212 -3.164 1.00 96.88 73 ASN A O 1
ATOM 545 N N . THR A 1 74 ? 14.703 8.869 -3.458 1.00 97.19 74 THR A N 1
ATOM 546 C CA . THR A 1 74 ? 15.696 9.933 -3.303 1.00 97.19 74 THR A CA 1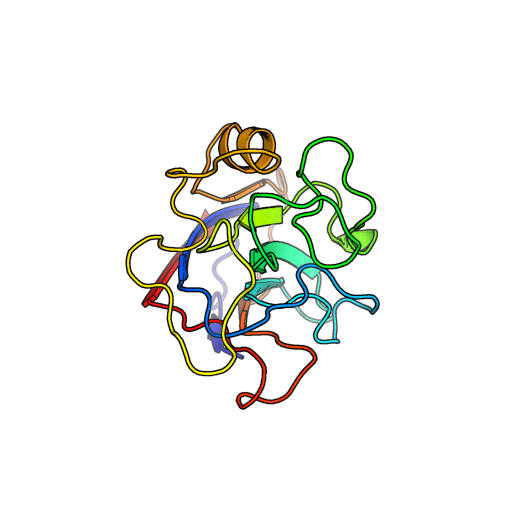
ATOM 547 C C . THR A 1 74 ? 15.455 11.011 -4.364 1.00 97.19 74 THR A C 1
ATOM 549 O O . THR A 1 74 ? 15.447 10.714 -5.558 1.00 97.19 74 THR A O 1
ATOM 552 N N . GLU A 1 75 ? 15.252 12.256 -3.922 1.00 96.06 75 GLU A N 1
ATOM 553 C CA . GLU A 1 75 ? 14.930 13.405 -4.787 1.00 96.06 75 GLU A CA 1
ATOM 554 C C . GLU A 1 75 ? 13.634 13.227 -5.608 1.00 96.06 75 GLU A C 1
ATOM 556 O O . GLU A 1 75 ? 13.516 13.764 -6.710 1.00 96.06 75 GLU A O 1
ATOM 561 N N . ALA A 1 76 ? 12.657 12.472 -5.088 1.00 95.19 76 ALA A N 1
ATOM 562 C CA . ALA A 1 76 ? 11.354 12.302 -5.725 1.00 95.19 76 ALA A CA 1
ATOM 563 C C . ALA A 1 76 ? 10.659 13.644 -5.998 1.00 95.19 76 ALA A C 1
ATOM 565 O O . ALA A 1 76 ? 10.586 14.532 -5.148 1.00 95.19 76 ALA A O 1
ATOM 566 N N . THR A 1 77 ? 10.100 13.757 -7.202 1.00 93.75 77 THR A N 1
ATOM 567 C CA . THR A 1 77 ? 9.195 14.852 -7.593 1.00 93.75 77 THR A CA 1
ATOM 568 C C . THR A 1 77 ? 7.724 14.492 -7.399 1.00 93.75 77 THR A C 1
ATOM 570 O O . THR A 1 77 ? 6.863 15.375 -7.403 1.00 93.75 77 THR A O 1
ATOM 573 N N . SER A 1 78 ? 7.425 13.201 -7.234 1.00 94.31 78 SER A N 1
ATOM 574 C CA . SER A 1 78 ? 6.089 12.709 -6.936 1.00 94.31 78 SER A CA 1
ATOM 575 C C . SER A 1 78 ? 5.679 13.069 -5.508 1.00 94.31 78 SER A C 1
ATOM 577 O O . SER A 1 78 ? 6.495 13.171 -4.594 1.00 94.31 78 SER A O 1
ATOM 579 N N . THR A 1 79 ? 4.381 13.293 -5.315 1.00 95.12 79 THR A N 1
ATOM 580 C CA . THR A 1 79 ? 3.800 13.597 -4.003 1.00 95.12 79 THR A CA 1
ATOM 581 C C . THR A 1 79 ? 2.547 12.770 -3.790 1.00 95.12 79 THR A C 1
ATOM 583 O O . THR A 1 79 ?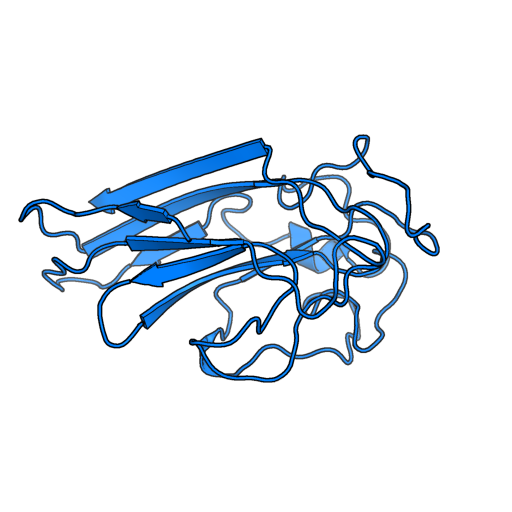 1.888 12.350 -4.741 1.00 95.12 79 THR A O 1
ATOM 586 N N . VAL A 1 80 ? 2.206 12.543 -2.526 1.00 97.25 80 VAL A N 1
ATOM 587 C CA . VAL A 1 80 ? 0.943 11.915 -2.144 1.00 97.25 80 VAL A CA 1
ATOM 588 C C . VAL A 1 80 ? -0.126 12.972 -1.851 1.00 97.25 80 VAL A C 1
ATOM 590 O O . VAL A 1 80 ? 0.200 14.058 -1.364 1.00 97.25 80 VAL A O 1
ATOM 593 N N . PRO A 1 81 ? -1.419 12.675 -2.082 1.00 96.94 81 PRO A N 1
ATOM 594 C CA . PRO A 1 81 ? -2.500 13.486 -1.539 1.00 96.94 81 PRO A CA 1
ATOM 595 C C . PRO A 1 81 ? -2.342 13.729 -0.034 1.00 96.94 81 PRO A C 1
ATOM 597 O O . PRO A 1 81 ? -1.983 12.827 0.722 1.00 96.94 81 PRO A O 1
ATOM 600 N N . SER A 1 82 ? -2.679 14.937 0.420 1.00 96.69 82 SER A N 1
ATOM 601 C CA . SER A 1 82 ? -2.416 15.382 1.798 1.00 96.69 82 SER A CA 1
ATOM 602 C C . SER A 1 82 ? -3.060 14.518 2.887 1.00 96.69 82 SER A C 1
ATOM 604 O O . SER A 1 82 ? -2.546 14.470 3.998 1.00 96.69 82 SER A O 1
ATOM 606 N N . PHE A 1 83 ? -4.158 13.816 2.584 1.00 97.06 83 PHE A N 1
ATOM 607 C CA . PHE A 1 83 ? -4.818 12.909 3.530 1.00 97.06 83 PHE A CA 1
ATOM 608 C C . PHE A 1 83 ? -4.048 11.603 3.781 1.00 97.06 83 PHE A C 1
ATOM 610 O O . PHE A 1 83 ? -4.411 10.887 4.707 1.00 97.06 83 PHE A O 1
ATOM 617 N N . ILE A 1 84 ? -3.048 11.275 2.953 1.00 97.56 84 ILE A N 1
ATOM 618 C CA . ILE A 1 84 ? -2.174 10.109 3.146 1.00 97.56 84 ILE A CA 1
ATOM 619 C C . ILE A 1 84 ? -1.062 10.441 4.142 1.00 97.56 84 ILE A C 1
ATOM 621 O O . ILE A 1 84 ? -0.723 9.611 4.975 1.00 97.56 84 ILE A O 1
ATOM 625 N N . GLY A 1 85 ? -0.492 11.648 4.064 1.00 95.06 85 GLY A N 1
ATOM 626 C CA . GLY A 1 85 ? 0.642 12.037 4.903 1.00 95.06 85 GLY A CA 1
ATOM 627 C C . GLY A 1 85 ? 1.806 11.050 4.774 1.00 95.06 85 GLY A C 1
ATOM 628 O O . GLY A 1 85 ? 2.274 10.779 3.671 1.00 95.06 85 GLY A O 1
ATOM 629 N N . GLU A 1 86 ? 2.246 10.505 5.906 1.00 93.62 86 GLU A N 1
ATOM 630 C CA . GLU A 1 86 ? 3.326 9.510 5.995 1.00 93.62 86 GLU A CA 1
ATOM 631 C C . GLU A 1 86 ? 2.800 8.062 6.031 1.00 93.62 86 GLU A C 1
ATOM 633 O O . GLU A 1 86 ? 3.579 7.118 6.107 1.00 93.62 86 GLU A O 1
ATOM 638 N N . ASP A 1 87 ? 1.480 7.868 5.953 1.00 96.19 87 ASP A N 1
ATOM 639 C CA . ASP A 1 87 ? 0.825 6.569 6.117 1.00 96.19 87 ASP A CA 1
ATOM 640 C C . ASP A 1 87 ? 0.789 5.772 4.804 1.00 96.19 87 ASP A C 1
ATOM 642 O O . ASP A 1 87 ? -0.271 5.402 4.279 1.00 96.19 87 ASP A O 1
ATOM 646 N N . TYR A 1 88 ? 1.963 5.546 4.220 1.00 96.69 88 TYR A N 1
ATOM 647 C CA . TYR A 1 88 ? 2.097 4.782 2.991 1.00 96.69 88 TYR A CA 1
ATOM 648 C C . TYR A 1 88 ? 3.363 3.933 2.951 1.00 96.69 88 TYR A C 1
ATOM 650 O O . TYR A 1 88 ? 4.356 4.210 3.616 1.00 96.69 88 TYR A O 1
ATOM 658 N N . TYR A 1 89 ? 3.329 2.912 2.103 1.00 97.56 89 TYR A N 1
ATOM 659 C CA . TYR A 1 89 ? 4.506 2.179 1.669 1.00 97.56 89 TYR A CA 1
ATOM 660 C C . TYR A 1 89 ? 4.489 2.117 0.142 1.00 97.56 89 TYR A C 1
ATOM 662 O O . TYR A 1 89 ? 3.486 1.717 -0.448 1.00 97.56 89 TYR A O 1
ATOM 670 N N . CYS A 1 90 ? 5.563 2.573 -0.497 1.00 97.25 90 CYS A N 1
ATOM 671 C CA . CYS A 1 90 ? 5.724 2.512 -1.940 1.00 97.25 90 CYS A CA 1
ATOM 672 C C . CYS A 1 90 ? 6.901 1.625 -2.327 1.00 97.25 90 CYS A C 1
ATOM 674 O O . CYS A 1 90 ? 7.933 1.676 -1.668 1.00 97.25 90 CYS A O 1
ATOM 676 N N . GLU A 1 91 ? 6.736 0.853 -3.395 1.00 97.44 91 GLU A N 1
ATOM 677 C CA . GLU A 1 91 ? 7.794 0.037 -3.989 1.00 97.44 91 GLU A CA 1
ATOM 678 C C . GLU A 1 91 ? 7.520 -0.182 -5.484 1.00 97.44 91 GLU A C 1
ATOM 680 O O . GLU A 1 91 ? 6.375 -0.041 -5.929 1.00 97.44 91 GLU A O 1
ATOM 685 N N . SER A 1 92 ? 8.542 -0.540 -6.257 1.00 97.44 92 SER A N 1
ATOM 686 C CA . SER A 1 92 ? 8.480 -0.813 -7.692 1.00 97.44 92 SER A CA 1
ATOM 687 C C . SER A 1 92 ? 9.119 -2.173 -7.958 1.00 97.44 92 SER A C 1
ATOM 689 O O . SER A 1 92 ? 10.227 -2.426 -7.514 1.00 97.44 92 SER A O 1
ATOM 691 N N . GLY A 1 93 ? 8.493 -3.024 -8.767 1.00 97.31 93 GLY A N 1
ATOM 692 C CA . GLY A 1 93 ? 8.982 -4.385 -9.035 1.00 97.31 93 GLY A CA 1
ATOM 693 C C . GLY A 1 93 ? 10.068 -4.466 -10.117 1.00 97.31 93 GLY A C 1
ATOM 694 O O . GLY A 1 93 ? 10.358 -5.539 -10.652 1.00 97.31 93 GLY A O 1
ATOM 695 N N . THR A 1 94 ? 10.606 -3.327 -10.561 1.00 96.44 94 THR A N 1
ATOM 696 C CA . THR A 1 94 ? 11.652 -3.284 -11.585 1.00 96.44 94 THR A CA 1
ATOM 697 C C . THR A 1 94 ? 12.519 -2.036 -11.478 1.00 96.44 94 THR A C 1
ATOM 699 O O . THR A 1 94 ? 12.059 -0.961 -11.108 1.00 96.44 94 THR A O 1
ATOM 702 N N . ASN A 1 95 ? 13.784 -2.158 -11.880 1.00 95.50 95 ASN A N 1
ATOM 703 C CA . ASN A 1 95 ? 14.739 -1.057 -12.026 1.00 95.50 95 ASN A CA 1
ATOM 704 C C . ASN A 1 95 ? 14.982 -0.689 -13.502 1.00 95.50 95 ASN A C 1
ATOM 706 O O . ASN A 1 95 ? 16.052 -0.208 -13.872 1.00 95.50 95 ASN A O 1
ATOM 710 N N . SER A 1 96 ? 14.022 -0.982 -14.374 1.00 94.56 96 SER A N 1
ATOM 711 C CA . SER A 1 96 ? 14.098 -0.725 -15.811 1.00 94.56 96 SER A CA 1
ATOM 712 C C . SER A 1 96 ? 12.740 -0.272 -16.329 1.00 94.56 96 SER A C 1
ATOM 714 O O . SER A 1 96 ? 11.741 -0.455 -15.644 1.00 94.56 96 SER A O 1
ATOM 716 N N . GLU A 1 97 ? 12.699 0.310 -17.530 1.00 95.69 97 GLU A N 1
ATOM 717 C CA . GLU A 1 97 ? 11.439 0.736 -18.150 1.00 95.69 97 GLU A CA 1
ATOM 718 C C . GLU A 1 97 ? 10.448 -0.442 -18.231 1.00 95.69 97 GLU A C 1
ATOM 720 O O . GLU A 1 97 ? 10.726 -1.427 -18.930 1.00 95.69 97 GLU A O 1
ATOM 725 N N . PRO A 1 98 ? 9.284 -0.359 -17.563 1.00 96.38 98 PRO A N 1
ATOM 726 C CA . PRO A 1 98 ? 8.367 -1.472 -17.507 1.00 96.38 98 PRO A CA 1
ATOM 727 C C . PRO A 1 98 ? 7.658 -1.754 -18.840 1.00 96.38 98 PRO A C 1
ATOM 729 O O . PRO A 1 98 ? 7.233 -0.866 -19.594 1.00 96.38 98 PRO A O 1
ATOM 732 N N . SER A 1 99 ? 7.468 -3.043 -19.118 1.00 96.75 99 SER A N 1
ATOM 733 C CA . SER A 1 99 ? 6.692 -3.540 -20.251 1.00 96.75 99 SER A CA 1
ATOM 734 C C . SER A 1 99 ? 5.237 -3.747 -19.847 1.00 96.75 99 SER A C 1
ATOM 736 O O . SER A 1 99 ? 4.954 -4.477 -18.900 1.00 96.75 99 SER A O 1
ATOM 738 N N . LYS A 1 100 ? 4.301 -3.182 -20.619 1.00 95.25 100 LYS A N 1
ATOM 739 C CA . LYS A 1 100 ? 2.849 -3.184 -20.340 1.00 95.25 100 LYS A CA 1
ATOM 740 C C . LYS A 1 100 ? 2.243 -4.572 -20.083 1.00 95.25 100 LYS A C 1
ATOM 742 O O . LYS A 1 100 ? 1.249 -4.698 -19.373 1.00 95.25 100 LYS A O 1
ATOM 747 N N . SER A 1 101 ? 2.811 -5.623 -20.676 1.00 93.56 101 SER A N 1
ATOM 748 C CA . SER A 1 101 ? 2.292 -6.993 -20.571 1.00 93.56 101 SER A CA 1
ATOM 749 C C . SER A 1 101 ? 2.998 -7.857 -19.524 1.00 93.56 101 SER A C 1
ATOM 751 O O . SER A 1 101 ? 2.586 -8.997 -19.323 1.00 93.56 101 SER A O 1
ATOM 753 N N . GLN A 1 102 ? 4.069 -7.367 -18.898 1.00 97.25 102 GLN A N 1
ATOM 754 C CA . GLN A 1 102 ? 4.883 -8.152 -17.974 1.00 97.25 102 GLN A CA 1
ATOM 755 C C . GLN A 1 102 ? 4.376 -8.020 -16.538 1.00 97.25 102 GLN A C 1
ATOM 757 O O . GLN A 1 102 ? 4.069 -6.918 -16.095 1.00 97.25 102 GLN A O 1
ATOM 762 N N . VAL A 1 103 ? 4.334 -9.145 -15.819 1.00 97.75 103 VAL A N 1
ATOM 763 C CA . VAL A 1 103 ? 4.195 -9.187 -14.357 1.00 97.75 103 VAL A CA 1
ATOM 764 C C . VAL A 1 103 ? 5.584 -9.407 -13.768 1.00 97.75 103 VAL A C 1
ATOM 766 O O . VAL A 1 103 ? 6.274 -10.356 -14.150 1.00 97.75 103 VAL A O 1
ATOM 769 N N . TYR A 1 104 ? 6.003 -8.545 -12.853 1.00 97.56 104 TYR A N 1
ATOM 770 C CA . TYR A 1 104 ? 7.320 -8.604 -12.230 1.00 97.56 104 TYR A CA 1
ATOM 771 C C . TYR A 1 104 ? 7.272 -9.471 -10.970 1.00 97.56 104 TYR A C 1
ATOM 773 O O . TYR A 1 104 ? 7.146 -8.977 -9.862 1.00 97.56 104 TYR A O 1
ATOM 781 N N . THR A 1 105 ? 7.326 -10.795 -11.136 1.00 97.31 105 THR A N 1
ATOM 782 C CA . THR A 1 105 ? 7.180 -11.741 -10.010 1.00 97.31 105 THR A CA 1
ATOM 783 C C . THR A 1 105 ? 8.467 -12.011 -9.236 1.00 97.31 105 THR A C 1
ATOM 785 O O . THR A 1 105 ? 8.417 -12.647 -8.188 1.00 97.31 105 THR A O 1
ATOM 788 N N . ALA A 1 106 ? 9.620 -11.605 -9.775 1.00 97.19 106 ALA A N 1
ATOM 789 C CA . ALA A 1 106 ? 10.915 -11.768 -9.111 1.00 97.19 106 ALA A CA 1
ATOM 790 C C . ALA A 1 106 ? 11.105 -10.785 -7.947 1.00 97.19 106 ALA A C 1
ATOM 792 O O . ALA A 1 106 ? 11.964 -11.023 -7.104 1.00 97.19 106 ALA A O 1
ATOM 793 N N . ASP A 1 107 ? 10.302 -9.722 -7.930 1.00 97.00 107 ASP A N 1
ATOM 794 C CA . ASP A 1 107 ? 10.392 -8.616 -6.990 1.00 97.00 107 ASP A CA 1
ATOM 795 C C . ASP A 1 107 ? 8.979 -8.257 -6.493 1.00 97.00 107 ASP A C 1
ATOM 797 O O . ASP A 1 107 ? 8.268 -7.475 -7.136 1.00 97.00 107 ASP A O 1
ATOM 801 N N . PRO A 1 108 ? 8.472 -8.964 -5.464 1.00 97.62 108 PRO A N 1
ATOM 802 C CA . PRO A 1 108 ? 7.154 -8.700 -4.902 1.00 97.62 108 PRO A CA 1
ATOM 803 C C . PRO A 1 108 ? 7.083 -7.296 -4.310 1.00 97.62 108 PRO A C 1
ATOM 805 O O . PRO A 1 108 ? 7.947 -6.890 -3.551 1.00 97.62 108 PRO A O 1
ATOM 808 N N . LEU A 1 109 ? 5.996 -6.586 -4.591 1.00 98.19 109 LEU A N 1
ATOM 809 C CA . LEU A 1 109 ? 5.786 -5.264 -4.023 1.00 98.19 109 LEU A CA 1
ATOM 810 C C . LEU A 1 109 ? 5.478 -5.341 -2.530 1.00 98.19 109 LEU A C 1
ATOM 812 O O . LEU A 1 109 ? 4.654 -6.158 -2.094 1.00 98.19 109 LEU A O 1
ATOM 816 N N . TRP A 1 110 ? 6.022 -4.362 -1.812 1.00 97.19 110 TRP A N 1
ATOM 817 C CA . TRP A 1 110 ? 5.747 -4.058 -0.413 1.00 97.19 110 TRP A CA 1
ATOM 818 C C . TRP A 1 110 ? 6.201 -5.156 0.544 1.00 97.19 110 TRP A C 1
ATOM 820 O O . TRP A 1 110 ? 5.552 -5.412 1.563 1.00 97.19 110 TRP A O 1
ATOM 830 N N . ASP A 1 111 ? 7.312 -5.815 0.222 1.00 95.00 111 ASP A N 1
ATOM 831 C CA . ASP A 1 111 ? 7.842 -6.932 1.001 1.00 95.00 111 ASP A CA 1
ATOM 832 C C . ASP A 1 111 ? 9.037 -6.553 1.904 1.00 95.00 111 ASP A C 1
ATOM 834 O O . ASP A 1 111 ? 9.417 -7.329 2.789 1.00 95.00 111 ASP A O 1
ATOM 838 N N . GLY A 1 112 ? 9.563 -5.335 1.750 1.00 92.50 112 GLY A N 1
ATOM 839 C CA . GLY A 1 112 ? 10.679 -4.784 2.520 1.00 92.50 112 GLY A CA 1
ATOM 840 C C . GLY A 1 112 ? 12.062 -5.097 1.950 1.00 92.50 112 GLY A C 1
ATOM 841 O O . GLY A 1 112 ? 13.057 -4.801 2.613 1.00 92.50 112 GLY A O 1
ATOM 842 N N . ASN A 1 113 ? 12.160 -5.714 0.773 1.00 93.50 113 ASN A N 1
ATOM 843 C CA . ASN A 1 113 ? 13.415 -6.179 0.187 1.00 93.50 113 ASN A CA 1
ATOM 844 C C . ASN A 1 113 ? 13.613 -5.615 -1.218 1.00 93.50 113 ASN A C 1
ATOM 846 O O . ASN A 1 113 ? 12.704 -5.072 -1.812 1.00 93.50 113 ASN A O 1
ATOM 850 N N . ASN A 1 114 ? 14.831 -5.760 -1.751 1.00 93.94 114 ASN A N 1
ATOM 851 C CA . ASN A 1 114 ? 15.128 -5.484 -3.161 1.00 93.94 114 ASN A CA 1
ATOM 852 C C . ASN A 1 114 ? 14.709 -4.093 -3.672 1.00 93.94 114 ASN A C 1
ATOM 854 O O . ASN A 1 114 ? 14.314 -3.951 -4.819 1.00 93.94 114 ASN A O 1
ATOM 858 N N . CYS A 1 115 ? 14.922 -3.052 -2.869 1.00 94.19 115 CYS A N 1
ATOM 859 C CA . CYS A 1 115 ? 14.635 -1.667 -3.251 1.00 94.19 115 CYS A CA 1
ATOM 860 C C . CYS A 1 115 ? 15.927 -0.943 -3.669 1.00 94.19 115 CYS A C 1
ATOM 862 O O . CYS A 1 115 ? 16.577 -0.304 -2.831 1.00 94.19 115 CYS A O 1
ATOM 864 N N . PRO A 1 116 ? 16.407 -1.089 -4.92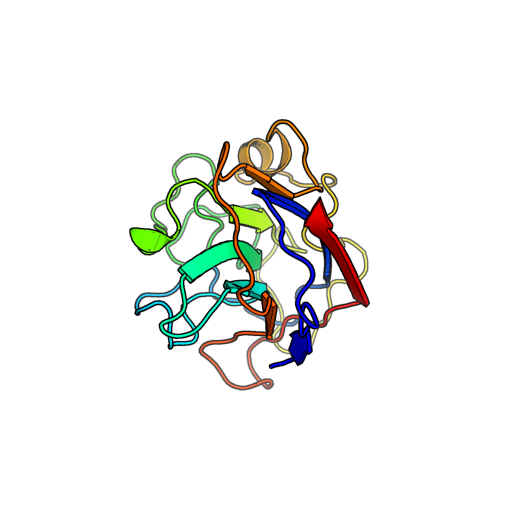0 1.00 94.25 116 PRO A N 1
ATOM 865 C CA . PRO A 1 116 ? 17.682 -0.530 -5.335 1.00 94.25 116 PRO A CA 1
ATOM 866 C C . PRO A 1 116 ? 17.575 0.967 -5.650 1.00 94.25 116 PRO A C 1
ATOM 868 O O . PRO A 1 116 ? 16.504 1.565 -5.728 1.00 94.25 116 PRO A O 1
ATOM 871 N N . SER A 1 117 ? 18.730 1.562 -5.948 1.00 95.25 117 SER A N 1
ATOM 872 C CA . SER A 1 117 ? 18.821 2.879 -6.586 1.00 95.25 117 SER A CA 1
ATOM 873 C C . SER A 1 117 ? 18.126 3.991 -5.788 1.00 95.25 117 SER A C 1
ATOM 875 O O . SER A 1 117 ? 18.536 4.262 -4.661 1.00 95.25 117 SER A O 1
ATOM 877 N N . TYR A 1 118 ? 17.137 4.678 -6.370 1.00 96.69 118 TYR A N 1
ATOM 878 C CA . TYR A 1 118 ? 16.481 5.806 -5.711 1.00 96.69 118 TYR A CA 1
ATOM 879 C C . TYR A 1 118 ? 15.476 5.338 -4.661 1.00 96.69 118 TYR A C 1
ATOM 881 O O . TYR A 1 118 ? 15.163 6.119 -3.770 1.00 96.69 118 TYR A O 1
ATOM 889 N N . GLU A 1 119 ? 15.026 4.085 -4.728 1.00 95.88 119 GLU A N 1
ATOM 890 C CA . GLU A 1 119 ? 13.988 3.511 -3.869 1.00 95.88 119 GLU A CA 1
ATOM 891 C C . GLU A 1 119 ? 14.500 3.009 -2.515 1.00 95.88 119 GLU A C 1
ATOM 893 O O . GLU A 1 119 ? 13.709 2.698 -1.633 1.00 95.88 119 GLU A O 1
ATOM 898 N N . VAL A 1 120 ? 15.817 3.011 -2.281 1.00 95.44 120 VAL A N 1
ATOM 899 C CA . VAL A 1 120 ? 16.416 2.611 -0.991 1.00 95.44 120 VAL A CA 1
ATOM 900 C C . VAL A 1 120 ? 15.707 3.218 0.239 1.00 95.44 120 VAL A C 1
ATOM 902 O O . VAL A 1 120 ? 15.472 2.481 1.199 1.00 95.44 120 VAL A O 1
ATOM 905 N N . PRO A 1 121 ? 15.327 4.517 0.274 1.00 95.38 121 PRO A N 1
ATOM 906 C CA . PRO A 1 121 ? 14.643 5.079 1.438 1.00 95.38 121 PRO A CA 1
ATOM 907 C C . PRO A 1 121 ? 13.249 4.486 1.679 1.00 95.38 121 PRO A C 1
ATOM 909 O O . PRO A 1 121 ? 12.804 4.454 2.825 1.00 95.38 121 PRO A O 1
ATOM 912 N N . CYS A 1 122 ? 12.580 3.985 0.638 1.00 94.62 122 CYS A N 1
ATOM 913 C CA . CYS A 1 122 ? 11.241 3.412 0.729 1.00 94.62 122 CYS A CA 1
ATOM 914 C C . CYS A 1 122 ? 11.184 2.129 1.562 1.00 94.62 122 CYS A C 1
ATOM 916 O O . CYS A 1 122 ? 10.138 1.823 2.124 1.00 94.62 122 CYS A O 1
ATOM 918 N N . CYS A 1 123 ? 12.306 1.418 1.694 1.00 91.12 123 CYS A N 1
ATOM 919 C CA . CYS A 1 123 ? 12.372 0.127 2.389 1.00 91.12 123 CYS A CA 1
ATOM 920 C C . CYS A 1 123 ? 13.098 0.202 3.735 1.00 91.12 123 CYS A C 1
ATOM 922 O O . CYS A 1 123 ? 13.225 -0.792 4.442 1.00 91.12 123 CYS A O 1
ATOM 924 N N . ASN A 1 124 ? 13.509 1.406 4.140 1.00 87.50 124 ASN A N 1
ATOM 925 C CA . ASN A 1 124 ? 14.131 1.665 5.439 1.00 87.50 124 ASN A CA 1
ATOM 926 C C . ASN A 1 124 ? 13.129 2.150 6.504 1.00 87.50 124 ASN A C 1
ATOM 928 O O . ASN A 1 124 ? 13.535 2.570 7.589 1.00 87.50 124 ASN A O 1
ATOM 932 N N . GLY A 1 125 ? 11.826 2.120 6.210 1.00 81.12 125 GLY A N 1
ATOM 933 C CA . GLY A 1 125 ? 10.782 2.496 7.158 1.00 81.12 125 GLY A CA 1
ATOM 934 C C . GLY A 1 125 ? 10.719 1.543 8.355 1.00 81.12 125 GLY A C 1
A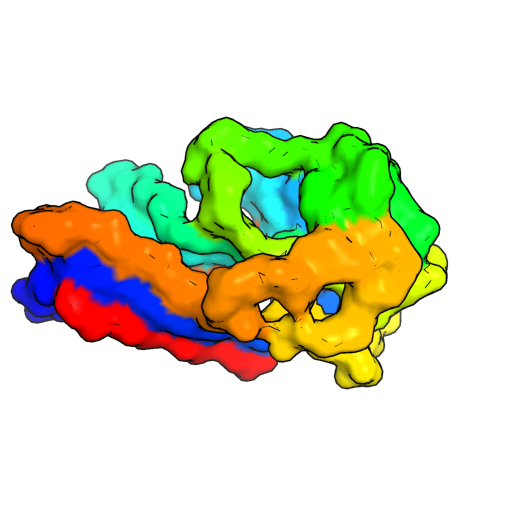TOM 935 O O . GLY A 1 125 ? 10.666 0.322 8.206 1.00 81.12 125 GLY A O 1
ATOM 936 N N . THR A 1 126 ? 10.692 2.096 9.569 1.00 82.88 126 THR A N 1
ATOM 937 C CA . THR A 1 126 ? 10.529 1.297 10.791 1.00 82.88 126 THR A CA 1
ATOM 938 C C . THR A 1 126 ? 9.196 0.550 10.758 1.00 82.88 126 THR A C 1
ATOM 940 O O . THR A 1 126 ? 8.145 1.167 10.620 1.00 82.88 126 THR A O 1
ATOM 943 N N . GLY A 1 127 ? 9.233 -0.770 10.941 1.00 83.94 127 GLY A N 1
ATOM 944 C CA . GLY A 1 127 ? 8.031 -1.607 10.996 1.00 83.94 127 GLY A CA 1
ATOM 945 C C . GLY A 1 127 ? 7.576 -2.172 9.650 1.00 83.94 127 GLY A C 1
ATOM 946 O O . GLY A 1 127 ? 6.725 -3.057 9.651 1.00 83.94 127 GLY A O 1
ATOM 947 N N . LEU A 1 128 ? 8.176 -1.761 8.525 1.00 87.25 128 LEU A N 1
ATOM 948 C CA . LEU A 1 128 ? 7.907 -2.380 7.226 1.00 87.25 128 LEU A CA 1
ATOM 949 C C . LEU A 1 128 ? 8.239 -3.888 7.238 1.00 87.25 128 LEU A C 1
ATOM 951 O O . LEU A 1 128 ? 9.153 -4.311 7.953 1.00 87.25 128 LEU A O 1
ATOM 955 N N . PRO A 1 129 ? 7.489 -4.721 6.489 1.00 93.56 129 PRO A N 1
ATOM 956 C CA . PRO A 1 129 ? 6.388 -4.373 5.572 1.00 93.56 129 PRO A CA 1
ATOM 957 C C . PRO A 1 129 ? 5.022 -4.157 6.257 1.00 93.56 129 PRO A C 1
ATOM 959 O O . PRO A 1 129 ? 3.991 -4.029 5.587 1.00 93.56 129 PRO A O 1
ATOM 962 N N . TRP A 1 130 ? 4.983 -4.145 7.592 1.00 95.69 130 TRP A N 1
ATOM 963 C CA . TRP A 1 130 ? 3.744 -3.996 8.340 1.00 95.69 130 TRP A CA 1
ATOM 964 C C . TRP A 1 130 ? 3.354 -2.527 8.493 1.00 95.69 130 TRP A C 1
ATOM 966 O O . TRP A 1 130 ? 4.143 -1.703 8.951 1.00 95.69 130 TRP A O 1
ATOM 976 N N . PHE A 1 131 ? 2.102 -2.204 8.176 1.00 95.94 131 PHE A N 1
ATOM 977 C CA . PHE A 1 131 ? 1.521 -0.939 8.599 1.00 95.94 131 PHE A CA 1
ATOM 978 C C . PHE A 1 131 ? 1.030 -1.039 10.042 1.00 95.94 131 PHE A C 1
ATOM 980 O O . PHE A 1 131 ? 0.609 -2.104 10.504 1.00 95.94 131 PHE A O 1
ATOM 987 N N . PHE A 1 132 ? 1.028 0.091 10.743 1.00 96.44 132 PHE A N 1
ATOM 988 C CA . PHE A 1 132 ? 0.464 0.210 12.081 1.00 96.44 132 PHE A CA 1
ATOM 989 C C . PHE A 1 132 ? -0.195 1.577 12.253 1.00 96.44 132 PHE A C 1
ATOM 991 O O . PHE A 1 132 ? 0.386 2.610 11.930 1.00 96.44 132 PHE A O 1
ATOM 998 N N . ARG A 1 133 ? -1.422 1.581 12.773 1.00 96.25 133 ARG A N 1
ATOM 999 C CA . ARG A 1 133 ? -2.205 2.777 13.078 1.00 96.25 133 ARG A CA 1
ATOM 1000 C C . ARG A 1 133 ? -2.729 2.677 14.496 1.00 96.25 133 ARG A C 1
ATOM 1002 O O . ARG A 1 133 ? -3.397 1.703 14.837 1.00 96.25 133 ARG A O 1
ATOM 1009 N N . ASP A 1 134 ? -2.447 3.705 15.287 1.00 95.88 134 ASP A N 1
ATOM 1010 C CA . ASP A 1 134 ? -2.917 3.843 16.661 1.00 95.88 134 ASP A CA 1
ATOM 1011 C C . ASP A 1 134 ? -3.821 5.071 16.777 1.00 95.88 134 ASP A C 1
ATOM 1013 O O . ASP A 1 134 ? -3.408 6.200 16.508 1.00 95.88 134 ASP A O 1
ATOM 1017 N N . TYR A 1 135 ? -5.070 4.844 17.166 1.00 95.25 135 TYR A N 1
ATOM 1018 C CA . TYR A 1 135 ? -6.072 5.879 17.392 1.00 95.25 135 TYR A CA 1
ATOM 1019 C C . TYR A 1 135 ? -6.242 6.206 18.889 1.00 95.25 135 TYR A C 1
ATOM 1021 O O . TYR A 1 135 ? -7.211 6.861 19.286 1.00 95.25 135 TYR A O 1
ATOM 1029 N N . GLY A 1 136 ? -5.308 5.765 19.736 1.00 94.38 136 GLY A N 1
ATOM 1030 C CA . GLY A 1 136 ? -5.258 6.033 21.168 1.00 94.38 136 GLY A CA 1
ATOM 1031 C C . GLY A 1 136 ? -6.389 5.345 21.929 1.00 94.38 136 GLY A C 1
ATOM 1032 O O . GLY A 1 136 ? -6.580 4.137 21.841 1.00 94.38 136 GLY A O 1
ATOM 1033 N N . ASN A 1 137 ? -7.160 6.130 22.684 1.00 86.88 137 ASN A N 1
ATOM 1034 C CA . ASN A 1 137 ? -8.304 5.634 23.462 1.00 86.88 137 ASN A CA 1
ATOM 1035 C C . ASN A 1 137 ? -9.629 5.672 22.675 1.00 86.88 137 ASN A C 1
ATOM 1037 O O . ASN A 1 137 ? -10.702 5.585 23.273 1.00 86.88 137 ASN A O 1
ATOM 1041 N N . ALA A 1 138 ? -9.583 5.866 21.353 1.00 86.62 138 ALA A N 1
ATOM 1042 C CA . ALA A 1 138 ? -10.785 5.888 20.530 1.00 86.62 138 ALA A CA 1
ATOM 1043 C C . ALA A 1 138 ? -11.462 4.508 20.500 1.00 86.62 138 ALA A C 1
ATOM 1045 O O . ALA A 1 138 ? -10.807 3.480 20.372 1.00 86.62 138 ALA A O 1
ATOM 1046 N N . THR A 1 139 ? -12.792 4.491 20.578 1.00 88.06 139 THR A N 1
ATOM 1047 C CA . THR A 1 139 ? -13.608 3.281 20.418 1.00 88.06 139 THR A CA 1
ATOM 1048 C C . THR A 1 139 ? -14.201 3.283 19.012 1.00 88.06 139 THR A C 1
ATOM 1050 O O . THR A 1 139 ? -15.310 3.770 18.795 1.00 88.06 139 THR A O 1
ATOM 1053 N N . ILE A 1 140 ? -13.434 2.810 18.030 1.00 94.00 140 ILE A N 1
ATOM 1054 C CA . ILE A 1 140 ? -13.841 2.830 16.622 1.00 94.00 140 ILE A CA 1
ATOM 1055 C C . ILE A 1 140 ? -14.584 1.540 16.300 1.00 94.00 140 ILE A C 1
ATOM 1057 O O . ILE A 1 140 ? -14.093 0.456 16.578 1.00 94.00 140 ILE A O 1
ATOM 1061 N N . THR A 1 141 ? -15.760 1.649 15.688 1.00 94.75 141 THR A N 1
ATOM 1062 C CA . THR A 1 141 ? -16.541 0.494 15.201 1.00 94.75 141 THR A CA 1
ATOM 1063 C C . THR A 1 141 ? -16.683 0.482 13.682 1.00 94.75 141 THR A C 1
ATOM 1065 O O . THR A 1 141 ? -17.327 -0.405 13.124 1.00 94.75 141 THR A O 1
ATOM 1068 N N . ASP A 1 142 ? -16.054 1.445 13.008 1.00 95.81 142 ASP A N 1
ATOM 1069 C CA . ASP A 1 142 ? -16.041 1.575 11.559 1.00 95.81 142 ASP A CA 1
ATOM 1070 C C . ASP A 1 142 ? -15.570 0.288 10.881 1.00 95.81 142 ASP A C 1
ATOM 1072 O O . ASP A 1 142 ? -14.536 -0.272 11.251 1.00 95.81 142 ASP A O 1
ATOM 1076 N N . TYR A 1 143 ? -16.272 -0.127 9.824 1.00 96.38 143 TYR A N 1
ATOM 1077 C CA . TYR A 1 143 ? -15.765 -1.162 8.927 1.00 96.38 143 TYR A CA 1
ATOM 1078 C C . TYR A 1 143 ? -14.406 -0.757 8.353 1.00 96.38 143 TYR A C 1
ATOM 1080 O O . TYR A 1 143 ? -14.133 0.430 8.169 1.00 96.38 143 TYR A O 1
ATOM 1088 N N . ILE A 1 144 ? -13.593 -1.748 8.002 1.00 97.56 144 ILE A N 1
ATOM 1089 C CA . ILE A 1 144 ? -12.357 -1.544 7.244 1.00 97.56 144 ILE A CA 1
ATOM 1090 C C . ILE A 1 144 ? -12.637 -1.893 5.784 1.00 97.56 144 ILE A C 1
ATOM 1092 O O . ILE A 1 144 ? -13.344 -2.854 5.495 1.00 97.56 144 ILE A O 1
ATOM 1096 N N . GLU A 1 145 ? -12.113 -1.118 4.846 1.00 98.06 145 GLU A N 1
ATOM 1097 C CA . GLU A 1 145 ? -12.214 -1.382 3.415 1.00 98.06 145 GLU A CA 1
ATOM 1098 C C . GLU A 1 145 ? -10.825 -1.471 2.795 1.00 98.06 145 GLU A C 1
ATOM 1100 O O . GLU A 1 145 ? -9.995 -0.585 2.996 1.00 98.06 145 GLU A O 1
ATOM 1105 N N . LEU A 1 146 ? -10.618 -2.505 1.982 1.00 97.88 146 LEU A N 1
ATOM 1106 C CA . LEU A 1 146 ? -9.479 -2.644 1.087 1.00 97.88 146 LEU A CA 1
ATOM 1107 C C . LEU A 1 146 ? -9.932 -2.418 -0.359 1.00 97.88 146 LEU A C 1
ATOM 1109 O O . LEU A 1 146 ? -10.893 -3.032 -0.844 1.00 97.88 146 LEU A O 1
ATOM 1113 N N . ARG A 1 147 ? -9.223 -1.552 -1.079 1.00 97.44 147 ARG A N 1
ATOM 1114 C CA . ARG A 1 147 ? -9.443 -1.294 -2.505 1.00 97.44 147 ARG A CA 1
ATOM 1115 C C . ARG A 1 147 ? -8.155 -1.501 -3.271 1.00 97.44 147 ARG A C 1
ATOM 1117 O O . ARG A 1 147 ? -7.160 -0.881 -2.930 1.00 97.44 147 ARG A O 1
ATOM 1124 N N . VAL A 1 148 ? -8.209 -2.321 -4.314 1.00 96.62 148 VAL A N 1
ATOM 1125 C CA . VAL A 1 148 ? -7.199 -2.286 -5.372 1.00 96.62 148 VAL A CA 1
ATOM 1126 C C . VAL A 1 148 ? -7.578 -1.134 -6.296 1.00 96.62 148 VAL A C 1
ATOM 1128 O O . VAL A 1 148 ? -8.711 -1.081 -6.782 1.00 96.62 148 VAL A O 1
ATOM 1131 N N . CYS A 1 149 ? -6.672 -0.181 -6.443 1.00 95.50 149 CYS A N 1
ATOM 1132 C CA . CYS A 1 149 ? -6.838 1.051 -7.191 1.00 95.50 149 CYS A CA 1
ATOM 1133 C C . CYS A 1 149 ? -5.877 1.051 -8.385 1.00 95.50 149 CYS A C 1
ATOM 1135 O O . CYS A 1 149 ? -4.763 0.542 -8.279 1.00 95.50 149 CYS A O 1
ATOM 1137 N N . GLY A 1 150 ? -6.323 1.640 -9.490 1.00 93.50 150 GLY A N 1
ATOM 1138 C CA . GLY A 1 150 ? -5.513 1.951 -10.664 1.00 93.50 150 GLY A CA 1
ATOM 1139 C C . GLY A 1 150 ? -6.171 3.103 -11.417 1.00 93.50 150 GLY A C 1
ATOM 1140 O O . GLY A 1 150 ? -7.409 3.163 -11.469 1.00 93.50 150 GLY A O 1
ATOM 1141 N N . ASN A 1 151 ? -5.385 4.054 -11.919 1.00 89.88 151 ASN A N 1
ATOM 1142 C CA . ASN A 1 151 ? -5.909 5.193 -12.681 1.00 89.88 151 ASN A CA 1
ATOM 1143 C C . ASN A 1 151 ? -6.046 4.874 -14.186 1.00 89.88 151 ASN A C 1
ATOM 1145 O O . ASN A 1 151 ? -6.801 5.574 -14.871 1.00 89.88 151 ASN A O 1
ATOM 1149 N N . GLN A 1 152 ? -5.401 3.815 -14.694 1.00 89.50 152 GLN A N 1
ATOM 1150 C CA . GLN A 1 152 ? -5.557 3.347 -16.072 1.00 89.50 152 GLN A CA 1
ATOM 1151 C C . GLN A 1 152 ? -6.230 1.972 -16.193 1.00 89.50 152 GLN A C 1
ATOM 1153 O O . GLN A 1 152 ? -6.612 1.304 -15.233 1.00 89.50 152 GLN A O 1
ATOM 1158 N N . GLY A 1 153 ? -6.461 1.567 -17.445 1.00 88.50 153 GLY A N 1
ATOM 1159 C CA . GLY A 1 153 ? -6.996 0.250 -17.765 1.00 88.50 153 GLY A CA 1
ATOM 1160 C C . GLY A 1 153 ? -5.925 -0.839 -17.695 1.00 88.50 153 GLY A C 1
ATOM 1161 O O . GLY A 1 153 ? -4.769 -0.601 -18.042 1.00 88.50 153 GLY A O 1
ATOM 1162 N N . TYR A 1 154 ? -6.355 -2.069 -17.394 1.00 85.06 154 TYR A N 1
ATOM 1163 C CA . TYR A 1 154 ? -5.488 -3.242 -17.214 1.00 85.06 154 TYR A CA 1
ATOM 1164 C C . TYR A 1 154 ? -4.502 -3.505 -18.367 1.00 85.06 154 TYR A C 1
ATOM 1166 O O . TYR A 1 154 ? -3.519 -4.211 -18.192 1.00 85.06 154 TYR A O 1
ATOM 1174 N N . GLY A 1 155 ? -4.749 -3.001 -19.580 1.00 87.00 155 GLY A N 1
ATOM 1175 C CA . GLY A 1 155 ? -3.822 -3.133 -20.709 1.00 87.00 155 GLY A CA 1
ATOM 1176 C C . GLY A 1 155 ? -2.519 -2.334 -20.559 1.00 87.00 155 GLY A C 1
ATOM 1177 O O . GLY A 1 155 ? -1.551 -2.656 -21.247 1.00 87.00 155 GLY A O 1
ATOM 1178 N N . ASN A 1 156 ? -2.490 -1.310 -19.697 1.00 90.88 156 ASN A N 1
ATOM 1179 C CA . ASN A 1 156 ? -1.304 -0.495 -19.417 1.00 90.88 156 ASN A CA 1
ATOM 1180 C C . ASN A 1 156 ? -0.574 -0.953 -18.153 1.00 90.88 156 ASN A C 1
ATOM 1182 O O . ASN A 1 156 ? 0.630 -1.216 -18.205 1.00 90.88 156 ASN A O 1
ATOM 1186 N N . GLU A 1 157 ? -1.317 -1.065 -17.057 1.00 91.88 157 GLU A N 1
ATOM 1187 C CA . GLU A 1 157 ? -0.810 -1.408 -15.734 1.00 91.88 157 GLU A CA 1
ATOM 1188 C C . GLU A 1 157 ? -1.829 -2.246 -14.958 1.00 91.88 157 GLU A C 1
ATOM 1190 O O . GLU A 1 157 ? -3.005 -2.298 -15.316 1.00 91.88 157 GLU A O 1
ATOM 1195 N N . ASP A 1 158 ? -1.369 -2.933 -13.923 1.00 95.19 158 ASP A N 1
ATOM 1196 C CA . ASP A 1 158 ? -2.207 -3.568 -12.913 1.00 95.19 158 ASP A CA 1
ATOM 1197 C C . ASP A 1 158 ? -1.361 -3.817 -11.658 1.00 95.19 158 ASP A C 1
ATOM 1199 O O . ASP A 1 158 ? -0.128 -3.871 -11.733 1.00 95.19 158 ASP A O 1
ATOM 1203 N N . THR A 1 159 ? -2.020 -4.067 -10.529 1.00 96.38 159 THR A N 1
ATOM 1204 C CA . THR A 1 159 ? -1.339 -4.400 -9.273 1.00 96.38 159 THR A CA 1
ATOM 1205 C C . THR A 1 159 ? -1.944 -5.654 -8.644 1.00 96.38 159 THR A C 1
ATOM 1207 O O . THR A 1 159 ? -2.714 -5.561 -7.681 1.00 96.38 159 THR A O 1
ATOM 1210 N N . PRO A 1 160 ? -1.642 -6.855 -9.184 1.00 96.31 160 PRO A N 1
ATOM 1211 C CA . PRO A 1 160 ? -2.153 -8.103 -8.636 1.00 96.31 160 PRO A CA 1
ATOM 1212 C C . PRO A 1 160 ? -1.770 -8.264 -7.162 1.00 96.31 160 PRO A C 1
ATOM 1214 O O . PRO A 1 160 ? -0.592 -8.262 -6.811 1.00 96.31 160 PRO A O 1
ATOM 1217 N N . VAL A 1 161 ? -2.771 -8.440 -6.301 1.00 97.31 161 VAL A N 1
ATOM 1218 C CA . VAL A 1 161 ? -2.576 -8.672 -4.865 1.00 97.31 161 VAL A CA 1
ATOM 1219 C C . VAL A 1 161 ? -2.488 -10.170 -4.605 1.00 97.31 161 VAL A C 1
ATOM 1221 O O . VAL A 1 161 ? -3.401 -10.917 -4.959 1.00 97.31 161 VAL A O 1
ATOM 1224 N N . GLN A 1 162 ? -1.403 -10.607 -3.968 1.00 96.94 162 GLN A N 1
ATOM 1225 C CA . GLN A 1 162 ? -1.205 -12.002 -3.578 1.00 96.94 162 GLN A CA 1
ATOM 1226 C C . GLN A 1 162 ? -1.834 -12.292 -2.216 1.00 96.94 162 GLN A C 1
ATOM 1228 O O . GLN A 1 162 ? -2.523 -13.297 -2.050 1.00 96.94 162 GLN A O 1
ATOM 1233 N N . LEU A 1 163 ? -1.581 -11.421 -1.238 1.00 95.88 163 LEU A N 1
ATOM 1234 C CA . LEU A 1 163 ? -2.095 -11.566 0.118 1.00 95.88 163 LEU A CA 1
ATOM 1235 C C . LEU A 1 163 ? -2.330 -10.204 0.756 1.00 95.88 163 LEU A C 1
ATOM 1237 O O . LEU A 1 163 ? -1.668 -9.216 0.440 1.00 95.88 163 LEU A O 1
ATOM 1241 N N . TYR A 1 164 ? -3.251 -10.190 1.708 1.00 96.88 164 TYR A N 1
ATOM 1242 C CA . TYR A 1 164 ? -3.409 -9.111 2.663 1.00 96.88 164 TYR A CA 1
ATOM 1243 C C . TYR A 1 164 ? -3.764 -9.710 4.020 1.00 96.88 164 TYR A C 1
ATOM 1245 O O . TYR A 1 164 ? -4.539 -10.662 4.115 1.00 96.88 164 TYR A O 1
ATOM 1253 N N . GLU A 1 165 ? -3.208 -9.128 5.070 1.00 96.75 165 GLU A N 1
ATOM 1254 C CA . GLU A 1 165 ? -3.517 -9.453 6.455 1.00 96.75 165 GLU A CA 1
ATOM 1255 C C . GLU A 1 165 ? -3.878 -8.153 7.164 1.00 96.75 165 GLU A C 1
ATOM 1257 O O . GLU A 1 165 ? -3.181 -7.153 7.007 1.00 96.75 165 GLU A O 1
ATOM 1262 N N . ILE A 1 166 ? -4.987 -8.150 7.903 1.00 96.19 166 ILE A N 1
ATOM 1263 C CA . ILE A 1 166 ? -5.470 -6.986 8.649 1.00 96.19 166 ILE A CA 1
ATOM 1264 C C . ILE A 1 166 ? -5.918 -7.472 10.022 1.00 96.19 166 ILE A C 1
ATOM 1266 O O . ILE A 1 166 ? -6.772 -8.354 10.129 1.00 96.19 166 ILE A O 1
ATOM 1270 N N . TYR A 1 167 ? -5.360 -6.867 11.062 1.00 95.69 167 TYR A N 1
ATOM 1271 C CA . TYR A 1 167 ? -5.650 -7.157 12.456 1.00 95.69 167 TYR A CA 1
ATOM 1272 C C . TYR A 1 167 ? -6.092 -5.884 13.157 1.00 95.69 167 TYR A C 1
ATOM 1274 O O . TYR A 1 167 ? -5.608 -4.791 12.860 1.00 95.69 167 TYR A O 1
ATOM 1282 N N . VAL A 1 168 ? -7.002 -6.045 14.111 1.00 94.81 168 VAL A N 1
ATOM 1283 C CA . VAL A 1 168 ? -7.504 -4.962 14.950 1.00 94.81 168 VAL A CA 1
ATOM 1284 C C . VAL A 1 168 ? -7.381 -5.344 16.418 1.00 94.81 168 VAL A C 1
ATOM 1286 O O . VAL A 1 168 ? -7.444 -6.530 16.756 1.00 94.81 168 VAL A O 1
ATOM 1289 N N . LYS A 1 169 ? -7.212 -4.344 17.277 1.00 92.44 169 LYS A N 1
ATOM 1290 C CA . LYS A 1 169 ? -7.204 -4.488 18.734 1.00 92.44 169 LYS A CA 1
ATOM 1291 C C . LYS A 1 169 ? -8.044 -3.399 19.373 1.00 92.44 169 LYS A C 1
ATOM 1293 O O . LYS A 1 169 ? -7.939 -2.243 18.904 1.00 92.44 169 LYS A O 1
#

Sequence (169 aa):
SNVFQTNGISYSQICGKVVGYQKGRTDGANTGNINSAYIDGVSITRGSPRQHVWSYIAGHQSNNNSSNACPCNTEATSTVPSFIGEDYYCESGTNSEPSKSQVYTADPLWDGNNCPSYEVPCCNGTGLPWFFRDYGNATITDYIELRVCGNQGYGNEDTPVQLYEIYVK

pLDDT: mean 95.01, std 3.51, range [81.12, 98.5]